Protein AF-A0A7Y3G0U0-F1 (afdb_monomer_lite)

Structure (mmCIF, N/CA/C/O backbone):
data_AF-A0A7Y3G0U0-F1
#
_entry.id   AF-A0A7Y3G0U0-F1
#
loop_
_atom_site.group_PDB
_atom_site.id
_atom_site.type_symbol
_atom_site.label_atom_id
_atom_site.label_alt_id
_atom_site.label_comp_id
_atom_site.label_asym_id
_atom_site.label_entity_id
_atom_site.label_seq_id
_atom_site.pdbx_PDB_ins_code
_atom_site.Cartn_x
_atom_site.Cartn_y
_atom_site.Cartn_z
_atom_site.occupancy
_atom_site.B_iso_or_equiv
_atom_site.auth_seq_id
_atom_site.auth_comp_id
_atom_site.auth_asym_id
_atom_site.auth_atom_id
_atom_site.pdbx_PDB_model_num
ATOM 1 N N . MET A 1 1 ? -3.756 -13.295 -13.656 1.00 86.44 1 MET A N 1
ATOM 2 C CA . MET A 1 1 ? -4.078 -11.947 -13.153 1.00 86.44 1 MET A CA 1
ATOM 3 C C . MET A 1 1 ? -4.083 -11.995 -11.637 1.00 86.44 1 MET A C 1
ATOM 5 O O . MET A 1 1 ? -4.635 -12.942 -11.090 1.00 86.44 1 MET A O 1
ATOM 9 N N . ILE A 1 2 ? -3.438 -11.031 -10.987 1.00 93.38 2 ILE A N 1
ATOM 10 C CA . ILE A 1 2 ? -3.382 -10.881 -9.525 1.00 93.38 2 ILE A CA 1
ATOM 11 C C . ILE A 1 2 ? -3.995 -9.521 -9.183 1.00 93.38 2 ILE A C 1
ATOM 13 O O . ILE A 1 2 ? -3.723 -8.552 -9.888 1.00 93.38 2 ILE 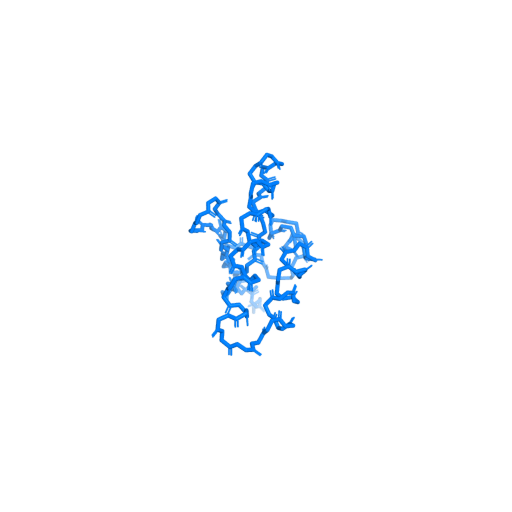A O 1
ATOM 17 N N . VAL A 1 3 ? -4.820 -9.456 -8.136 1.00 93.31 3 VAL A N 1
ATOM 18 C CA . VAL A 1 3 ? -5.389 -8.209 -7.600 1.00 93.31 3 VAL A CA 1
ATOM 19 C C . VAL A 1 3 ? -5.122 -8.174 -6.107 1.00 93.31 3 VAL A C 1
ATOM 21 O O . VAL A 1 3 ? -5.379 -9.162 -5.422 1.00 93.31 3 VAL A O 1
ATOM 24 N N . ASP A 1 4 ? -4.608 -7.053 -5.618 1.00 92.88 4 ASP A N 1
ATOM 25 C CA . ASP A 1 4 ? -4.262 -6.892 -4.210 1.00 92.88 4 ASP A CA 1
ATOM 26 C C . ASP A 1 4 ? -4.313 -5.410 -3.795 1.00 92.88 4 ASP A C 1
ATOM 28 O O . ASP A 1 4 ? -4.536 -4.498 -4.602 1.00 92.88 4 ASP A O 1
ATOM 32 N N . LEU A 1 5 ? -4.152 -5.180 -2.498 1.00 92.12 5 LEU A N 1
ATOM 33 C CA . LEU A 1 5 ? -4.217 -3.893 -1.836 1.00 92.12 5 LEU A CA 1
ATOM 34 C C . LEU A 1 5 ? -2.806 -3.405 -1.521 1.00 92.12 5 LEU A C 1
ATOM 36 O O . LEU A 1 5 ? -1.971 -4.133 -0.992 1.00 92.12 5 LEU A O 1
ATOM 40 N N . GLY A 1 6 ? -2.537 -2.135 -1.789 1.00 90.44 6 GLY A N 1
ATOM 41 C CA . GLY A 1 6 ? -1.248 -1.538 -1.474 1.00 90.44 6 GLY A CA 1
ATOM 42 C C . GLY A 1 6 ? -1.341 -0.029 -1.397 1.00 90.44 6 GLY A C 1
ATOM 43 O O . GLY A 1 6 ? -2.129 0.603 -2.100 1.00 90.44 6 GLY A O 1
ATOM 44 N N . ARG A 1 7 ? -0.532 0.599 -0.542 1.00 88.75 7 ARG A N 1
ATOM 45 C CA . ARG A 1 7 ? -0.590 2.061 -0.438 1.00 88.75 7 ARG A CA 1
ATOM 46 C C . ARG A 1 7 ? -0.113 2.768 -1.712 1.00 88.75 7 ARG A C 1
ATOM 48 O O . ARG A 1 7 ? 0.693 2.215 -2.468 1.00 88.75 7 ARG A O 1
ATOM 55 N N . PRO A 1 8 ? -0.567 4.020 -1.923 1.00 87.00 8 PRO A N 1
ATOM 56 C CA . PRO A 1 8 ? -0.170 4.832 -3.066 1.00 87.00 8 PRO A CA 1
ATOM 57 C C . PRO A 1 8 ? 1.348 5.003 -3.196 1.00 87.00 8 PRO A C 1
ATOM 59 O O . PRO A 1 8 ? 2.074 5.104 -2.202 1.00 87.00 8 PRO A O 1
ATOM 62 N N . GLN A 1 9 ? 1.819 5.130 -4.439 1.00 82.56 9 GLN A N 1
ATOM 63 C CA . GLN A 1 9 ? 3.239 5.342 -4.738 1.00 82.56 9 GLN A CA 1
ATOM 64 C C . GLN A 1 9 ? 3.747 6.693 -4.211 1.00 82.56 9 GLN A C 1
ATOM 66 O O . GLN A 1 9 ? 4.832 6.767 -3.639 1.00 82.56 9 GLN A O 1
ATOM 71 N N . ARG A 1 10 ? 2.950 7.763 -4.350 1.00 86.81 10 ARG A N 1
ATOM 72 C CA . ARG A 1 10 ? 3.349 9.117 -3.931 1.00 86.81 10 ARG A CA 1
ATOM 73 C C . ARG A 1 10 ? 3.394 9.232 -2.408 1.00 86.81 10 ARG A C 1
ATOM 75 O O . ARG A 1 10 ? 2.385 8.991 -1.750 1.00 86.81 10 ARG A O 1
ATOM 82 N N . THR A 1 11 ? 4.515 9.699 -1.858 1.00 86.62 11 THR A N 1
ATOM 83 C CA . THR A 1 11 ? 4.759 9.807 -0.405 1.00 86.62 11 THR A CA 1
ATOM 84 C C . THR A 1 11 ? 3.657 10.554 0.345 1.00 86.62 11 THR A C 1
ATOM 86 O O . THR A 1 11 ? 3.165 10.064 1.358 1.00 86.62 11 THR A O 1
ATOM 89 N N . ILE A 1 12 ? 3.211 11.701 -0.175 1.00 90.56 12 ILE A N 1
ATOM 90 C CA . ILE A 1 12 ? 2.144 12.496 0.453 1.00 90.56 12 ILE A CA 1
ATOM 91 C C . ILE A 1 12 ? 0.826 11.709 0.475 1.00 90.56 12 ILE A C 1
ATOM 93 O O . ILE A 1 12 ? 0.190 11.586 1.520 1.00 90.56 12 ILE A O 1
ATOM 97 N N . LEU A 1 13 ? 0.445 11.106 -0.657 1.00 89.31 13 LEU A N 1
ATOM 98 C CA . LEU A 1 13 ? -0.771 10.291 -0.741 1.00 89.31 13 LEU A CA 1
ATOM 99 C C . LEU A 1 13 ? -0.685 9.052 0.152 1.00 89.31 13 LEU A C 1
ATOM 101 O O . LEU A 1 13 ? -1.680 8.675 0.758 1.00 89.31 13 LEU A O 1
ATOM 105 N N . ARG A 1 14 ? 0.498 8.448 0.295 1.00 89.75 14 ARG A N 1
ATOM 106 C CA . ARG A 1 14 ? 0.740 7.334 1.219 1.00 89.75 14 ARG A CA 1
ATOM 107 C C . ARG A 1 14 ? 0.495 7.737 2.669 1.00 89.75 14 ARG A C 1
ATOM 109 O O . ARG A 1 14 ? -0.103 6.957 3.406 1.00 89.75 14 ARG A O 1
ATOM 116 N N . MET A 1 15 ? 0.940 8.924 3.081 1.00 90.94 15 MET A N 1
ATOM 117 C CA . MET A 1 15 ? 0.704 9.435 4.436 1.00 90.94 15 MET A CA 1
ATOM 118 C C . MET A 1 15 ? -0.784 9.690 4.690 1.00 90.94 15 MET A C 1
ATOM 120 O O . MET A 1 15 ? -1.322 9.207 5.685 1.00 90.94 15 MET A O 1
ATOM 124 N N . VAL A 1 16 ? -1.466 10.368 3.762 1.00 92.19 16 VAL A N 1
ATOM 125 C CA . VAL A 1 16 ? -2.917 10.607 3.850 1.00 92.19 16 VAL A CA 1
ATOM 126 C C . VAL A 1 16 ? -3.679 9.281 3.891 1.00 92.19 16 VAL A C 1
ATOM 128 O O . VAL A 1 16 ? -4.510 9.066 4.770 1.00 92.19 16 VAL A O 1
ATOM 131 N N . HIS A 1 17 ? -3.340 8.349 2.999 1.00 92.62 17 HIS A N 1
ATOM 132 C CA . HIS A 1 17 ? -3.952 7.026 2.947 1.00 92.62 17 HIS A CA 1
ATOM 133 C C . HIS A 1 17 ? -3.687 6.217 4.222 1.00 92.62 17 HIS A C 1
ATOM 135 O O . HIS A 1 17 ? -4.572 5.499 4.680 1.00 92.62 17 HIS A O 1
ATOM 141 N N . ARG A 1 18 ? -2.496 6.332 4.828 1.00 91.75 18 ARG A N 1
ATOM 142 C CA . ARG A 1 18 ? -2.169 5.692 6.111 1.00 91.75 18 ARG A CA 1
ATOM 143 C C . ARG A 1 18 ? -3.117 6.155 7.203 1.00 91.75 18 ARG A C 1
ATOM 145 O O . ARG A 1 18 ? -3.718 5.316 7.865 1.00 91.75 18 ARG A O 1
ATOM 152 N N . LEU A 1 19 ? -3.252 7.467 7.373 1.00 93.88 19 LEU A N 1
ATOM 153 C CA . LEU A 1 19 ? -4.122 8.031 8.396 1.00 93.88 19 LEU A CA 1
ATOM 154 C C . LEU A 1 19 ? -5.586 7.661 8.133 1.00 93.88 19 LEU A C 1
ATOM 156 O O . LEU A 1 19 ? -6.263 7.165 9.029 1.00 93.88 19 LEU A O 1
ATOM 160 N N . GLY A 1 20 ? -6.042 7.814 6.887 1.00 92.25 20 GLY A N 1
ATOM 161 C CA . GLY A 1 20 ? -7.401 7.456 6.486 1.00 92.25 20 GLY A CA 1
ATOM 162 C C . GLY A 1 20 ? -7.715 5.980 6.731 1.00 92.25 20 GLY A C 1
ATOM 163 O O . GLY A 1 20 ? -8.723 5.662 7.353 1.00 92.25 20 GLY A O 1
ATOM 164 N N . SER A 1 21 ? -6.820 5.075 6.328 1.00 92.31 21 SER A N 1
ATOM 165 C CA . SER A 1 21 ? -6.992 3.632 6.543 1.00 92.31 21 SER A CA 1
ATOM 166 C C . SER A 1 21 ? -6.950 3.262 8.019 1.00 92.31 21 SER A C 1
ATOM 168 O O . SER A 1 21 ? -7.682 2.375 8.436 1.00 92.31 21 SER A O 1
ATOM 170 N N . PHE A 1 22 ? -6.101 3.917 8.815 1.00 94.25 22 PHE A N 1
ATOM 171 C CA . PHE A 1 22 ? -6.047 3.683 10.255 1.00 94.25 22 PHE A CA 1
ATOM 172 C C . PHE A 1 22 ? -7.394 4.010 10.905 1.00 94.25 22 PHE A C 1
ATOM 174 O O . PHE A 1 22 ? -7.945 3.169 11.613 1.00 94.25 22 PHE A O 1
ATOM 181 N N . LEU A 1 23 ? -7.940 5.196 10.619 1.00 94.62 23 LEU A N 1
ATOM 182 C CA . LEU A 1 23 ? -9.221 5.642 11.164 1.00 94.62 23 LEU A CA 1
ATOM 183 C C . LEU A 1 23 ? -10.378 4.767 10.668 1.00 94.62 23 LEU A C 1
ATOM 185 O O . LEU A 1 23 ? -11.149 4.261 11.479 1.00 94.62 23 LEU A O 1
ATOM 189 N N . ALA A 1 24 ? -10.469 4.542 9.355 1.00 93.44 24 ALA A N 1
ATOM 190 C CA . ALA A 1 24 ? -11.559 3.783 8.750 1.00 93.44 24 ALA A CA 1
ATOM 191 C C . ALA A 1 24 ? -11.569 2.318 9.202 1.00 93.44 24 ALA A C 1
ATOM 193 O O . ALA A 1 24 ? -12.600 1.827 9.654 1.00 93.44 24 ALA A O 1
ATOM 194 N N . LEU A 1 25 ? -10.428 1.621 9.131 1.00 92.94 25 LEU A N 1
ATOM 195 C CA . LEU A 1 25 ? -10.369 0.200 9.478 1.00 92.94 25 LEU A CA 1
ATOM 196 C C . LEU A 1 25 ? -10.582 -0.023 10.978 1.00 92.94 25 LEU A C 1
ATOM 198 O O . LEU A 1 25 ? -11.295 -0.951 11.340 1.00 92.94 25 LEU A O 1
ATOM 202 N N . ASN A 1 26 ? -10.059 0.841 11.858 1.00 91.56 26 ASN A N 1
ATOM 203 C CA . ASN A 1 26 ? -10.357 0.719 13.291 1.00 91.56 26 ASN A CA 1
ATOM 204 C C . ASN A 1 26 ? -11.831 1.006 13.596 1.00 91.56 26 ASN A C 1
ATOM 206 O O . ASN A 1 26 ? -12.418 0.283 14.396 1.00 91.56 26 ASN A O 1
ATOM 210 N N . ALA A 1 27 ? -12.439 2.018 12.969 1.00 94.75 27 ALA A N 1
ATOM 211 C CA . ALA A 1 27 ? -13.855 2.320 13.170 1.00 94.75 27 ALA A CA 1
ATOM 212 C C . ALA A 1 27 ? -14.754 1.166 12.702 1.00 94.75 27 ALA A C 1
ATOM 214 O O . ALA A 1 27 ? -15.646 0.750 13.438 1.00 94.75 27 ALA A O 1
ATOM 215 N N . ILE A 1 28 ? -14.485 0.604 11.518 1.00 96.12 28 ILE A N 1
ATOM 216 C CA . ILE A 1 28 ? -15.218 -0.559 11.001 1.00 96.12 28 ILE A CA 1
ATOM 217 C C . ILE A 1 28 ? -14.988 -1.773 11.901 1.00 96.12 28 ILE A C 1
ATOM 219 O O . ILE A 1 28 ? -15.953 -2.398 12.324 1.00 96.12 28 ILE A O 1
ATOM 223 N N . GLY A 1 29 ? -13.734 -2.072 12.248 1.00 94.56 29 GLY A N 1
ATOM 224 C CA . GLY A 1 29 ? -13.386 -3.188 13.123 1.00 94.56 29 GLY A CA 1
ATOM 225 C C . GLY A 1 29 ? -14.061 -3.102 14.494 1.00 94.56 29 GLY A C 1
ATOM 226 O O . GLY A 1 29 ? -14.517 -4.114 15.014 1.00 94.56 29 GLY A O 1
ATOM 227 N N . LEU A 1 30 ? -14.188 -1.897 15.059 1.00 95.75 30 LEU A N 1
ATOM 228 C CA . LEU A 1 30 ? -14.974 -1.659 16.273 1.00 95.75 30 LEU A CA 1
ATOM 229 C C . LEU A 1 30 ? -16.469 -1.914 16.047 1.00 95.75 30 LEU A C 1
ATOM 231 O O . LEU A 1 30 ? -17.096 -2.566 16.875 1.00 95.75 30 LEU A O 1
ATOM 235 N N . ALA A 1 31 ? -17.031 -1.429 14.937 1.00 96.56 31 ALA A N 1
ATOM 236 C CA . ALA A 1 31 ? -18.452 -1.574 14.628 1.00 96.56 31 ALA A CA 1
ATOM 237 C C . ALA A 1 31 ? -18.880 -3.035 14.404 1.00 96.56 31 ALA A C 1
ATOM 239 O O . ALA A 1 31 ? -20.002 -3.396 14.749 1.00 96.56 31 ALA A O 1
ATOM 240 N N . VAL A 1 32 ? -18.001 -3.872 13.844 1.00 96.31 32 VAL A N 1
ATOM 241 C CA . VAL A 1 32 ? -18.298 -5.284 13.533 1.00 96.31 32 VAL A CA 1
ATOM 242 C C . VAL A 1 32 ? -17.762 -6.276 14.571 1.00 96.31 32 VAL A C 1
ATOM 244 O O . VAL A 1 32 ? -17.980 -7.472 14.433 1.00 96.31 32 VAL A O 1
ATOM 247 N N . GLY A 1 33 ? -17.057 -5.805 15.606 1.00 95.44 33 GLY A N 1
ATOM 248 C CA . GLY A 1 33 ? -16.467 -6.663 16.640 1.00 95.44 33 GLY A CA 1
ATOM 249 C C . GLY A 1 33 ? -15.158 -7.367 16.246 1.00 95.44 33 GLY A C 1
ATOM 250 O O . GLY A 1 33 ? -14.646 -8.155 17.034 1.00 95.44 33 GLY A O 1
ATOM 251 N N . SER A 1 34 ? -14.572 -7.044 15.088 1.00 95.19 34 SER A N 1
ATOM 252 C CA . SER A 1 34 ? -13.332 -7.645 14.555 1.00 95.19 34 SER A CA 1
ATOM 253 C C . SER A 1 34 ? -12.166 -6.652 14.511 1.00 95.19 34 SER A C 1
ATOM 255 O O . SER A 1 34 ? -11.442 -6.539 13.518 1.00 95.19 34 SER A O 1
ATOM 257 N N . ARG A 1 35 ? -11.973 -5.874 15.582 1.00 92.94 35 ARG A N 1
ATOM 258 C CA . ARG A 1 35 ? -10.948 -4.815 15.633 1.00 92.94 35 ARG A CA 1
ATOM 259 C C . ARG A 1 35 ? -9.546 -5.323 15.284 1.00 92.94 35 ARG A C 1
ATOM 261 O O . ARG A 1 35 ? -8.823 -4.631 14.571 1.00 92.94 35 ARG A O 1
ATOM 268 N N . GLU A 1 36 ? -9.166 -6.497 15.780 1.00 94.25 36 GLU A N 1
ATOM 269 C CA . GLU A 1 36 ? -7.826 -7.060 15.574 1.00 94.25 36 GLU A CA 1
ATOM 270 C C . GLU A 1 36 ? -7.557 -7.404 14.107 1.00 94.25 36 GLU A C 1
ATOM 272 O O . GLU A 1 36 ? -6.501 -7.052 13.586 1.00 94.25 36 GLU A O 1
ATOM 277 N N . GLU A 1 37 ? -8.527 -7.996 13.409 1.00 94.19 37 GLU A N 1
ATOM 278 C CA . GLU A 1 37 ? -8.409 -8.350 11.989 1.00 94.19 37 GLU A CA 1
ATOM 279 C C . GLU A 1 37 ? -8.253 -7.104 11.111 1.00 94.19 37 GLU A C 1
ATOM 281 O O . GLU A 1 37 ? -7.387 -7.041 10.237 1.00 94.19 37 GLU A O 1
ATOM 286 N N . TYR A 1 38 ? -9.041 -6.064 11.384 1.00 94.00 38 TYR A N 1
ATOM 287 C CA . TYR A 1 38 ? -8.974 -4.806 10.643 1.00 94.00 38 TYR A CA 1
ATOM 288 C C . TYR A 1 38 ? -7.709 -3.996 10.966 1.00 94.00 38 TYR A C 1
ATOM 290 O O . TYR A 1 38 ? -7.129 -3.359 10.080 1.00 94.00 38 TYR A O 1
ATOM 298 N N . ALA A 1 39 ? -7.236 -4.038 12.215 1.00 92.50 39 ALA A N 1
ATOM 299 C CA . ALA A 1 39 ? -5.947 -3.465 12.595 1.00 92.50 39 ALA A CA 1
ATOM 300 C C . ALA A 1 39 ? -4.781 -4.224 11.939 1.00 92.50 39 ALA A C 1
ATOM 302 O O . ALA A 1 39 ? -3.831 -3.600 11.453 1.00 92.50 39 ALA A O 1
ATOM 303 N N . TYR A 1 40 ? -4.873 -5.554 11.862 1.00 93.19 40 TYR A N 1
ATOM 304 C CA . TYR A 1 40 ? -3.912 -6.383 11.148 1.00 93.19 40 TYR A CA 1
ATOM 305 C C . TYR A 1 40 ? -3.886 -6.021 9.662 1.00 93.19 40 TYR A C 1
ATOM 307 O O . TYR A 1 40 ? -2.808 -5.704 9.156 1.00 93.19 40 TYR A O 1
ATOM 315 N N . LEU A 1 41 ? -5.050 -5.941 9.006 1.00 91.62 41 LEU A N 1
ATOM 316 C CA . LEU A 1 41 ? -5.170 -5.504 7.615 1.00 91.62 41 LEU A CA 1
ATOM 317 C C . LEU A 1 41 ? -4.498 -4.144 7.402 1.00 91.62 41 LEU A C 1
ATOM 319 O O . LEU A 1 41 ? -3.672 -4.007 6.509 1.00 91.62 41 LEU A O 1
ATOM 323 N N . HIS A 1 42 ? -4.761 -3.151 8.260 1.00 91.81 42 HIS A N 1
ATOM 324 C CA . HIS A 1 42 ? -4.101 -1.842 8.180 1.00 91.81 42 HIS A CA 1
ATOM 325 C C . HIS A 1 42 ? -2.565 -1.944 8.205 1.00 91.81 42 HIS A C 1
ATOM 327 O O . HIS A 1 42 ? -1.875 -1.237 7.458 1.00 91.81 42 HIS A O 1
ATOM 333 N N . SER A 1 43 ? -2.035 -2.799 9.084 1.00 89.62 43 SER A N 1
ATOM 334 C CA . SER A 1 43 ? -0.596 -2.987 9.287 1.00 89.62 43 SER A CA 1
ATOM 335 C C . SER A 1 43 ? 0.093 -3.718 8.132 1.00 89.62 43 SER A C 1
ATOM 337 O O . SER A 1 43 ? 1.306 -3.589 7.965 1.00 89.62 43 SER A O 1
ATOM 339 N N . THR A 1 44 ? -0.652 -4.488 7.333 1.00 89.75 44 THR A N 1
ATOM 340 C CA . THR A 1 44 ? -0.091 -5.318 6.261 1.00 89.75 44 THR A CA 1
ATOM 341 C C . THR A 1 44 ? -0.069 -4.635 4.899 1.00 89.75 44 THR A C 1
ATOM 343 O O . THR A 1 44 ? 0.719 -5.054 4.058 1.00 89.75 44 THR A O 1
ATOM 346 N N . LEU A 1 45 ? -0.823 -3.543 4.700 1.00 87.56 45 LEU A N 1
ATOM 347 C CA . LEU A 1 45 ? -0.944 -2.823 3.414 1.00 87.56 45 LEU A CA 1
ATOM 348 C C . LEU A 1 45 ? 0.375 -2.293 2.811 1.00 87.56 45 LEU A C 1
ATOM 350 O O . LEU A 1 45 ? 0.385 -1.864 1.660 1.00 87.56 45 LEU A O 1
ATOM 354 N N . ASP A 1 46 ? 1.460 -2.256 3.587 1.00 83.50 46 ASP A N 1
ATOM 355 C CA . ASP A 1 46 ? 2.789 -1.797 3.151 1.00 83.50 46 ASP A CA 1
ATOM 356 C C . ASP A 1 46 ? 3.866 -2.890 3.212 1.00 83.50 46 ASP A C 1
ATOM 358 O O . ASP A 1 46 ? 5.042 -2.595 3.004 1.00 83.50 46 ASP A O 1
ATOM 362 N N . LYS A 1 47 ? 3.512 -4.135 3.556 1.00 86.94 47 LYS A N 1
ATOM 363 C CA . LYS A 1 47 ? 4.515 -5.194 3.766 1.00 86.94 47 LYS A CA 1
ATOM 364 C C . LYS A 1 47 ? 5.151 -5.679 2.468 1.00 86.94 47 LYS A C 1
ATOM 366 O O . LYS A 1 47 ? 6.268 -6.185 2.507 1.00 86.94 47 LYS A O 1
ATOM 371 N N . LEU A 1 48 ? 4.454 -5.529 1.345 1.00 87.75 48 LEU A N 1
ATOM 372 C CA . LEU A 1 48 ? 4.970 -5.888 0.031 1.00 87.75 48 LEU A CA 1
ATOM 373 C C . LEU A 1 48 ? 5.460 -4.641 -0.725 1.00 87.75 48 LEU A C 1
ATOM 375 O O . LEU A 1 48 ? 4.868 -3.562 -0.591 1.00 87.75 48 LEU A O 1
ATOM 379 N N . PRO A 1 49 ? 6.526 -4.774 -1.539 1.00 90.12 49 PRO A N 1
ATOM 380 C CA . PRO A 1 49 ? 6.902 -3.764 -2.517 1.00 90.12 49 PRO A CA 1
ATOM 381 C C . PRO A 1 49 ? 5.744 -3.401 -3.453 1.00 90.12 49 PRO A C 1
ATOM 383 O O . PRO A 1 49 ? 4.764 -4.130 -3.598 1.00 90.12 49 PRO A O 1
ATOM 386 N N . GLN A 1 50 ? 5.875 -2.258 -4.123 1.00 90.19 50 GLN A N 1
ATOM 387 C CA . GLN A 1 50 ? 4.939 -1.870 -5.178 1.00 90.19 50 GLN A CA 1
ATOM 388 C C . GLN A 1 50 ? 4.976 -2.913 -6.315 1.00 90.19 50 GLN A C 1
ATOM 390 O O . GLN A 1 50 ? 6.032 -3.506 -6.532 1.00 90.19 50 GLN A O 1
ATOM 395 N N . PRO A 1 51 ? 3.868 -3.151 -7.042 1.00 90.62 51 PRO A N 1
ATOM 396 C CA . PRO A 1 51 ? 3.774 -4.211 -8.049 1.00 90.62 51 PRO A CA 1
ATOM 397 C C . PRO A 1 51 ? 4.851 -4.131 -9.136 1.00 90.62 51 PRO A C 1
ATOM 399 O O . PRO A 1 51 ? 5.348 -5.159 -9.578 1.00 90.62 51 PRO A O 1
ATOM 402 N N . ASP A 1 52 ? 5.252 -2.922 -9.527 1.00 90.75 52 ASP A N 1
ATOM 403 C CA . ASP A 1 52 ? 6.337 -2.682 -10.481 1.00 90.75 52 ASP A CA 1
ATOM 404 C C . ASP A 1 52 ? 7.681 -3.255 -10.011 1.00 90.75 52 ASP A C 1
ATOM 406 O O . ASP A 1 52 ? 8.446 -3.762 -10.823 1.00 90.75 52 ASP A O 1
ATOM 410 N N . VAL A 1 53 ? 7.931 -3.242 -8.701 1.00 93.12 53 VAL A N 1
ATOM 411 C CA . VAL A 1 53 ? 9.124 -3.834 -8.085 1.00 93.12 53 VAL A CA 1
ATOM 412 C C . VAL A 1 53 ? 8.900 -5.313 -7.775 1.00 93.12 53 VAL A C 1
ATOM 414 O O . VAL A 1 53 ? 9.762 -6.139 -8.046 1.00 93.12 53 VAL A O 1
ATOM 417 N N . LEU A 1 54 ? 7.735 -5.661 -7.220 1.00 92.81 54 LEU A N 1
ATOM 418 C CA . LEU A 1 54 ? 7.409 -7.018 -6.776 1.00 92.81 54 LEU A CA 1
ATOM 419 C C . LEU A 1 54 ? 7.454 -8.038 -7.924 1.00 92.81 54 LEU A C 1
ATOM 421 O O . LEU A 1 54 ? 7.840 -9.182 -7.703 1.00 92.81 54 LEU A O 1
ATOM 425 N N . PHE A 1 55 ? 7.069 -7.627 -9.136 1.00 93.12 55 PHE A N 1
ATOM 426 C CA . PHE A 1 55 ? 7.020 -8.495 -10.315 1.00 93.12 55 PHE A CA 1
ATOM 427 C C . PHE A 1 55 ? 8.144 -8.235 -11.331 1.00 93.12 55 PHE A C 1
ATOM 429 O O . PHE A 1 55 ? 8.113 -8.838 -12.403 1.00 93.12 55 PHE A O 1
ATOM 436 N N . ALA A 1 56 ? 9.130 -7.385 -11.016 1.00 92.19 56 ALA A N 1
ATOM 437 C CA . ALA A 1 56 ? 10.214 -7.028 -11.939 1.00 92.19 56 ALA A C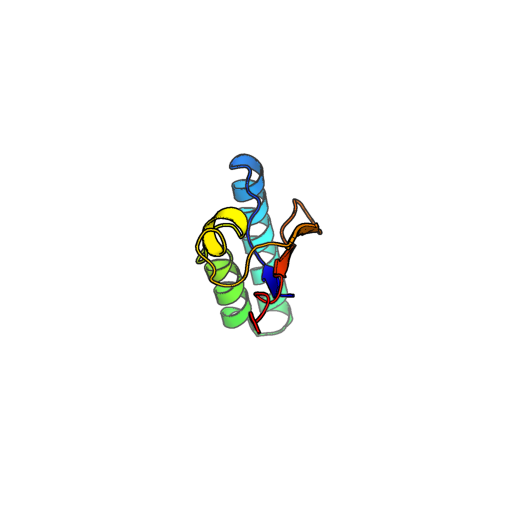A 1
ATOM 438 C C . ALA A 1 56 ? 11.004 -8.254 -12.435 1.00 92.19 56 ALA A C 1
ATOM 440 O O . ALA A 1 56 ? 11.246 -8.388 -13.631 1.00 92.19 56 ALA A O 1
ATOM 441 N N . ASP A 1 57 ? 11.312 -9.181 -11.523 1.00 89.94 57 ASP A N 1
ATOM 442 C CA . ASP A 1 57 ? 12.093 -10.397 -11.796 1.00 89.94 57 ASP A CA 1
ATOM 443 C C . ASP A 1 57 ? 11.215 -11.658 -11.899 1.00 89.94 57 ASP A C 1
ATOM 445 O O . ASP A 1 57 ? 11.670 -12.789 -11.713 1.00 89.94 57 ASP A O 1
ATOM 449 N N . SER A 1 58 ? 9.917 -11.482 -12.159 1.00 89.56 58 SER A N 1
ATOM 450 C CA . SER A 1 58 ? 8.981 -12.596 -12.306 1.00 89.56 58 SER A CA 1
ATOM 451 C C . SER A 1 58 ? 9.341 -13.465 -13.526 1.00 89.56 58 SER A C 1
ATOM 453 O O . SER A 1 58 ? 9.550 -12.930 -14.616 1.00 89.56 58 SER A O 1
ATOM 455 N N . PRO A 1 59 ? 9.297 -14.811 -13.422 1.00 91.56 59 PRO A N 1
ATOM 456 C CA . PRO A 1 59 ? 9.458 -15.705 -14.577 1.00 91.56 59 PRO A CA 1
ATOM 457 C C . PRO A 1 59 ? 8.311 -15.579 -15.595 1.00 91.56 59 PRO A C 1
ATOM 459 O O . PRO A 1 59 ? 8.394 -16.093 -16.711 1.00 91.56 59 PRO A O 1
ATOM 462 N N . MET A 1 60 ? 7.218 -14.917 -15.208 1.00 91.56 60 MET A N 1
ATOM 463 C CA . MET A 1 60 ? 6.121 -14.536 -16.089 1.00 91.56 60 MET A CA 1
ATOM 464 C C . MET A 1 60 ? 6.214 -13.029 -16.358 1.00 91.56 60 MET A C 1
ATOM 466 O O . MET A 1 60 ? 6.037 -12.258 -15.408 1.00 91.56 60 MET A O 1
ATOM 470 N N . PRO A 1 61 ? 6.469 -12.592 -17.604 1.00 92.50 61 PRO A N 1
ATOM 471 C CA . PRO A 1 61 ? 6.613 -11.175 -17.902 1.00 92.50 61 PRO A CA 1
ATOM 472 C C . PRO A 1 61 ? 5.306 -10.425 -17.650 1.00 92.50 61 PRO A C 1
ATOM 474 O O . PRO A 1 61 ? 4.212 -10.908 -17.965 1.00 92.50 61 PRO A O 1
ATOM 477 N N . VAL A 1 62 ? 5.432 -9.220 -17.102 1.00 94.75 62 VAL A N 1
ATOM 478 C CA . VAL A 1 62 ? 4.307 -8.314 -16.869 1.00 94.75 62 VAL A CA 1
ATOM 479 C C . VAL A 1 62 ? 3.711 -7.891 -18.212 1.00 94.75 62 VAL A C 1
ATOM 481 O O . VAL A 1 62 ? 4.401 -7.335 -19.064 1.00 94.75 62 VAL A O 1
ATOM 484 N N . HIS A 1 63 ? 2.422 -8.168 -18.407 1.00 95.00 63 HIS A N 1
ATOM 485 C CA . HIS A 1 63 ? 1.649 -7.611 -19.511 1.00 95.00 63 HIS A CA 1
ATOM 486 C C . HIS A 1 63 ? 1.245 -6.170 -19.206 1.00 95.00 63 HIS A C 1
ATOM 488 O O . HIS A 1 63 ? 1.445 -5.290 -20.042 1.00 95.00 63 HIS A O 1
ATOM 494 N N . GLU A 1 64 ? 0.641 -5.967 -18.037 1.00 95.75 64 GLU A N 1
ATOM 495 C CA . GLU A 1 64 ? 0.035 -4.707 -17.632 1.00 95.75 64 GLU A CA 1
ATOM 496 C C . GLU A 1 64 ? -0.013 -4.613 -16.104 1.00 95.75 64 GLU A C 1
ATOM 498 O O . GLU A 1 64 ? -0.244 -5.606 -15.407 1.00 95.75 64 GLU A O 1
ATOM 503 N N . ILE A 1 65 ? 0.189 -3.399 -15.591 1.00 95.50 65 ILE A N 1
ATOM 504 C CA . ILE A 1 65 ? -0.086 -3.036 -14.202 1.00 95.50 65 ILE A CA 1
ATOM 505 C C . ILE A 1 65 ? -1.051 -1.865 -14.233 1.00 95.50 65 ILE A C 1
ATOM 507 O O . ILE A 1 65 ? -0.764 -0.832 -14.836 1.00 95.50 65 ILE A O 1
ATOM 511 N N . TRP A 1 66 ? -2.163 -2.004 -13.526 1.00 95.06 66 TRP A N 1
ATOM 512 C CA . TRP A 1 66 ? -3.162 -0.955 -13.403 1.00 95.06 66 TRP A CA 1
ATOM 513 C C . TRP A 1 66 ? -3.499 -0.705 -11.935 1.00 95.06 66 TRP A C 1
ATOM 515 O O . TRP A 1 66 ? -3.234 -1.524 -11.050 1.00 95.06 66 TRP A O 1
ATOM 525 N N . ARG A 1 67 ? -4.059 0.474 -11.657 1.00 93.44 67 ARG A N 1
ATOM 526 C CA . ARG A 1 67 ? -4.477 0.888 -10.314 1.00 93.44 67 ARG A CA 1
ATOM 527 C C . ARG A 1 67 ? -5.862 1.503 -10.339 1.00 93.44 67 ARG A C 1
ATOM 529 O O . ARG A 1 67 ? -6.183 2.266 -11.244 1.00 93.44 67 ARG A O 1
ATOM 536 N N . MET A 1 68 ? -6.650 1.214 -9.309 1.00 93.25 68 MET A N 1
ATOM 537 C CA . MET A 1 68 ? -7.992 1.759 -9.117 1.00 93.25 68 MET A CA 1
ATOM 538 C C . MET A 1 68 ? -8.252 2.132 -7.653 1.00 93.25 68 MET A C 1
ATOM 540 O O . MET A 1 68 ? -7.437 1.894 -6.757 1.00 93.25 68 MET A O 1
ATOM 544 N N . GLY A 1 69 ? -9.428 2.712 -7.413 1.00 88.50 69 GLY A N 1
ATOM 545 C CA . GLY A 1 69 ? -9.865 3.129 -6.086 1.00 88.50 69 GLY A CA 1
ATOM 546 C C . GLY A 1 69 ? -9.155 4.392 -5.586 1.00 88.50 69 GLY A C 1
ATOM 547 O O . GLY A 1 69 ? -8.338 4.987 -6.299 1.00 88.50 69 GLY A O 1
ATOM 548 N N . PRO A 1 70 ? -9.467 4.831 -4.355 1.00 84.31 70 PRO A N 1
ATOM 549 C CA . PRO A 1 70 ? -8.905 6.048 -3.785 1.00 84.31 70 PRO A CA 1
ATOM 550 C C . PRO A 1 70 ? -7.378 6.022 -3.823 1.00 84.31 70 PRO A C 1
ATOM 552 O O . PRO A 1 70 ? -6.742 5.126 -3.273 1.00 84.31 70 PRO A O 1
ATOM 555 N N . PHE A 1 71 ? -6.789 7.005 -4.505 1.00 88.00 71 PHE A N 1
ATOM 556 C CA . PHE A 1 71 ? -5.337 7.170 -4.629 1.00 88.00 71 PHE A CA 1
ATOM 557 C C . PHE A 1 71 ? -4.586 5.971 -5.252 1.00 88.00 71 PHE A C 1
ATOM 559 O O . PHE A 1 71 ? -3.363 5.889 -5.129 1.00 88.00 71 PHE A O 1
ATOM 566 N N . GLY A 1 72 ? -5.287 5.058 -5.935 1.00 88.88 72 GLY A N 1
ATOM 567 C CA . GLY A 1 72 ? -4.694 3.858 -6.534 1.00 88.88 72 GLY A CA 1
ATOM 568 C C . GLY A 1 72 ? -4.352 2.762 -5.521 1.00 88.88 72 GLY A C 1
ATOM 569 O O . GLY A 1 72 ? -3.353 2.067 -5.700 1.00 88.88 72 GLY A O 1
ATOM 570 N N . PHE A 1 73 ? -5.131 2.663 -4.442 1.00 90.06 73 PHE A N 1
ATOM 571 C CA . PHE A 1 73 ? -4.977 1.685 -3.359 1.00 90.06 73 PHE A CA 1
ATOM 572 C C . PHE A 1 73 ? -5.149 0.223 -3.792 1.00 90.06 73 PHE A C 1
ATOM 574 O O . PHE A 1 73 ? -4.537 -0.674 -3.218 1.00 90.06 73 PHE A O 1
ATOM 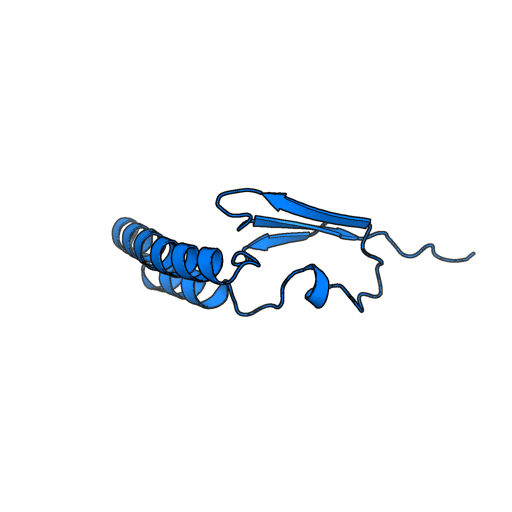581 N N . VAL A 1 74 ? -5.978 -0.023 -4.801 1.00 92.44 74 VAL A N 1
ATOM 582 C CA . VAL A 1 74 ? -6.145 -1.354 -5.383 1.00 92.44 74 VAL A CA 1
ATOM 583 C C . VAL A 1 74 ? -5.265 -1.415 -6.618 1.00 92.44 74 VAL A C 1
ATOM 585 O O . VAL A 1 74 ? -5.353 -0.528 -7.472 1.00 92.44 74 VAL A O 1
ATOM 588 N N . TYR A 1 75 ? -4.430 -2.441 -6.726 1.00 93.69 75 TYR A N 1
ATOM 589 C CA . TYR A 1 75 ? -3.643 -2.679 -7.928 1.00 93.69 75 TYR A CA 1
ATOM 590 C C . TYR A 1 75 ? -3.985 -4.036 -8.536 1.00 93.69 75 TYR A C 1
ATOM 592 O O . TYR A 1 75 ? -4.310 -4.991 -7.829 1.00 93.69 75 TYR A O 1
ATOM 600 N N . GLY A 1 76 ? -3.895 -4.108 -9.859 1.00 95.31 76 GLY A N 1
ATOM 601 C CA . GLY A 1 76 ? -3.957 -5.350 -1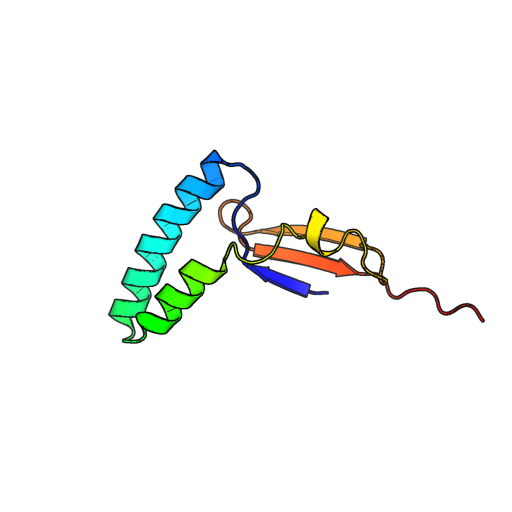0.608 1.00 95.31 76 GLY A CA 1
ATOM 602 C C . GLY A 1 76 ? -2.702 -5.533 -11.447 1.00 95.31 76 GLY A C 1
ATOM 603 O O . GLY A 1 76 ? -2.145 -4.563 -11.963 1.00 95.31 76 GLY A O 1
ATOM 604 N N . VAL A 1 77 ? -2.259 -6.782 -11.569 1.00 96.12 77 VAL A N 1
ATOM 605 C CA . VAL A 1 77 ? -1.154 -7.183 -12.443 1.00 96.12 77 VAL A CA 1
ATOM 606 C C . VAL A 1 77 ? -1.617 -8.308 -13.351 1.00 96.12 77 VAL A C 1
ATOM 608 O O . VAL A 1 77 ? -2.056 -9.377 -12.904 1.00 96.12 77 VAL A O 1
ATOM 611 N N . GLU A 1 78 ? -1.499 -8.076 -14.649 1.00 96.12 78 GLU A N 1
ATOM 612 C CA . GLU A 1 78 ? -1.647 -9.103 -15.661 1.00 96.12 78 GLU A CA 1
ATOM 613 C C . GLU A 1 78 ? -0.263 -9.616 -16.058 1.00 96.12 78 GLU A C 1
ATOM 615 O O . GLU A 1 78 ? 0.619 -8.850 -16.434 1.00 96.12 78 GLU A O 1
ATOM 620 N N . LEU A 1 79 ? -0.067 -10.928 -15.947 1.00 95.00 79 LEU A N 1
ATOM 621 C CA . LEU A 1 79 ? 1.181 -11.605 -16.287 1.00 95.00 79 LEU A CA 1
ATOM 622 C C . LEU A 1 79 ? 0.938 -12.459 -17.526 1.00 95.00 79 LEU A C 1
ATOM 624 O O . LEU A 1 79 ? -0.075 -13.160 -17.604 1.00 95.00 79 LEU A O 1
ATOM 628 N N . ARG A 1 80 ? 1.869 -12.435 -18.479 1.00 93.75 80 ARG A N 1
ATOM 629 C CA . ARG A 1 80 ? 1.805 -13.314 -19.647 1.00 93.75 80 ARG A CA 1
ATOM 630 C C . ARG A 1 80 ? 2.395 -14.666 -19.297 1.00 93.75 80 ARG A C 1
ATOM 632 O O . ARG A 1 80 ? 3.465 -14.762 -18.697 1.00 93.75 80 ARG A O 1
ATOM 639 N N . LYS A 1 81 ? 1.721 -15.724 -19.740 1.00 89.50 81 LYS A N 1
ATOM 640 C CA . LYS A 1 81 ? 2.294 -17.066 -19.693 1.00 89.50 81 LYS A CA 1
ATOM 641 C C . LYS A 1 81 ? 3.559 -17.080 -20.565 1.00 89.50 81 LYS A C 1
ATOM 643 O O . LYS A 1 81 ? 3.470 -16.651 -21.718 1.00 89.50 81 LYS A O 1
ATOM 648 N N . PRO A 1 82 ? 4.707 -17.566 -20.066 1.00 82.25 82 PRO A N 1
ATOM 649 C CA . PRO A 1 82 ? 5.877 -17.743 -20.908 1.00 82.25 82 PRO A CA 1
ATOM 650 C C . PRO A 1 82 ? 5.506 -18.689 -22.051 1.00 82.25 82 PRO A C 1
ATOM 652 O O . PRO A 1 82 ? 4.895 -19.741 -21.834 1.00 82.25 82 PRO A O 1
ATOM 655 N N . SER A 1 83 ? 5.812 -18.286 -23.283 1.00 78.62 83 SER A N 1
ATOM 656 C CA . SER A 1 83 ? 5.625 -19.136 -24.451 1.00 78.62 83 SER A CA 1
ATOM 657 C C . SER A 1 83 ? 6.473 -20.387 -24.252 1.00 78.62 83 SER A C 1
ATOM 659 O O . SER A 1 83 ? 7.700 -20.315 -24.271 1.00 78.62 83 SER A O 1
ATOM 661 N N . SER A 1 84 ? 5.823 -21.527 -24.020 1.00 70.44 84 SER A N 1
ATOM 662 C CA . SER A 1 84 ? 6.494 -22.822 -24.045 1.00 70.44 84 SER A CA 1
ATOM 663 C C . SER A 1 84 ? 7.020 -23.009 -25.461 1.00 70.44 84 SER A C 1
ATOM 665 O O . SER A 1 84 ? 6.228 -23.281 -26.363 1.00 70.44 84 SER A O 1
ATOM 667 N N . GLY A 1 85 ? 8.324 -22.817 -25.659 1.00 65.69 85 GLY A N 1
ATOM 668 C CA . GLY A 1 85 ? 8.987 -23.214 -26.892 1.00 65.69 85 GLY A CA 1
ATOM 669 C C . GLY A 1 85 ? 8.691 -24.691 -27.136 1.00 65.69 85 GLY A C 1
ATOM 670 O O . GLY A 1 85 ? 8.973 -25.531 -26.280 1.00 65.69 85 GLY A O 1
ATOM 671 N N . ARG A 1 86 ? 8.030 -24.974 -28.253 1.00 47.34 86 ARG A N 1
ATOM 672 C CA . ARG A 1 86 ? 8.155 -26.240 -28.962 1.00 47.34 86 ARG A CA 1
ATOM 673 C C . ARG A 1 86 ? 9.027 -25.971 -30.171 1.00 47.34 86 ARG A C 1
ATOM 675 O O . ARG A 1 86 ? 8.845 -24.879 -30.756 1.00 47.34 86 ARG A O 1
#

Foldseek 3Di:
DDKDFAFAPDPVSSVVVLVVQCVVLCVVCVVVVNNVVSNVVSVCRHVDDDPCVRCVPPPFAWPDKDADDDNRRMIDTDTHDPPPDD

Sequence (86 aa):
MIVDLGRPQRTILRMVHRLGSFLALNAIGLAVGSREEYAYLHSTLDKLPQPDVLFADSPMPVHEIWRMGPFGFVYGVELRKPSSGR

Secondary structure (DSSP, 8-state):
-EEEE---SSHHHHHHHHHHHHH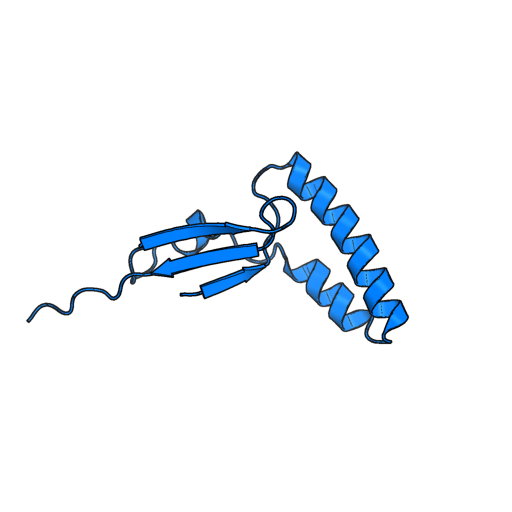HHHHHHHHHT-HHHHHHHHHHTTSSPPHHHHTTT-SS-EEEEEEESGGG-EEEEEEPPP----

pLDDT: mean 90.51, std 6.82, range [47.34, 96.56]

Radius of gyration: 15.86 Å; chains: 1; bounding box: 30×39×46 Å

=== Feature glossary ===
Reading guide. The protein is described through the following features:

Foldseek 3Di. A 3Di character summarizes, for each residue, the relative orientation of the Cα frame of its nearest spatial neighbor. Because it encodes fold topology rather than chemistry, 3Di alignments detect remote structural similarity that sequence alignment misses.

Contact-map, Ramachandran, and PAE plots. Plot images: a contact map (which residues are close in 3D, as an N×N binary image), a Ramachandran scatter (backbone torsion angles, revealing secondary-structure composition at a glance), and — for AlphaFold structures — a PAE heatmap (pairwise prediction confidence).

Radius of gyration, Cα contacts, bounding box. Radius of gyration (Rg) is the root-mean-square distance of Cα atoms from their centroid — a single number for overall size and compactness. A globular domain of N residues has Rg ≈ 2.2·N^0.38 Å; an extended or disordered chain has a much larger Rg. The Cα contact count is the number of residue pairs whose Cα atoms are within 8 Å and are more than four positions apart in sequence — a standard proxy for tertiary packing density. The bounding box is the smallest axis-aligned box enclosing all Cα atoms.

Secondary structure (8-state, DSSP). Eight-state secondary structure (DSSP): H is the canonical α-helix, G the tighter 3₁₀-helix, I the wider π-helix; E/B are β-structure, T and S are turns and bends, and '-' is everything else. DSSP derives these from the pattern of main-chain N–H···O=C hydrogen bonds, not from the sequenc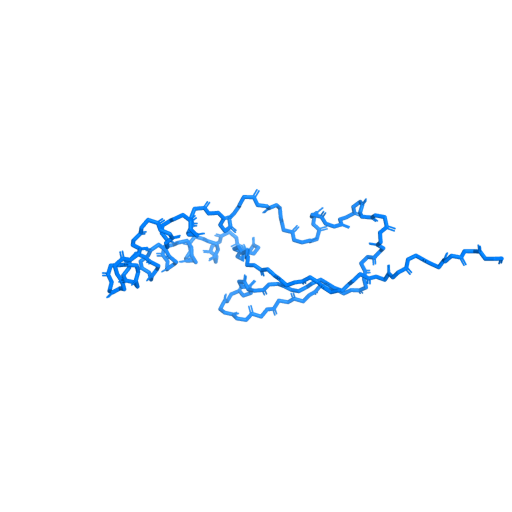e.

B-factor. B-factor (Debye–Waller factor) reflects atomic displacement in the crystal lattice. It is an experimental observable (units Å²), not a prediction; low values mean the atom is pinned down, high values mean it moves or is heterogeneous across the crystal.

pLDDT. pLDDT is the predicted lDDT-Cα score: AlphaFold's confidence that the local environment of each residue (all inter-atomic distances within 15 Å) is correctly placed. It is a per-residue number between 0 and 100, with higher meaning more reliable.

Nearest PDB structures. Nearest PDB neighbors are the top structural matches found by Foldseek when searching this structure against the entire Protein Data Bank. Each hit reports a TM-score (0 to 1; >0.5 almost always implies the same fold) and an E-value. These are *structural* homologs — they may share no detectable sequence similarity.

Solvent-accessible surface area. Accessible surface area quantifies burial. A residue with SASA near zero is packed into the hydrophobic core; one with SASA >100 Å² sits on the surface. Computed here via the Shrake–Rupley numerical algorithm with a 1.4 Å probe.

Rendered structure images. Structure images are PyMOL renders from six orthogonal camera directions. Cartoon representation draws helices as coils and strands as arrows; sticks shows the backbone as bonds; surface shows the solvent-excluded envelope. Rainbow coloring maps sequence position to hue (blue→red, N→C); chain coloring assigns a distinct color per polypeptide.

Backbone torsions (φ/ψ). φ (phi) and ψ (psi) are the two rotatable backbone dihedrals per residue: φ is the C(i-1)–N–Cα–C torsion, ψ is the N–Cα–C–N(i+1) torsion, both in degrees on (−180°, 180°]. α-helical residues cluster near (−60°, −45°); β-strand residues near (−120°, +130°). A Ramachandran plot is simply a scatter of (φ, ψ) for every residue.

Predicted aligned error. Predicted Aligned Error (PAE) is an AlphaFold confidence matrix: entry (i, j) is the expected error in the position of residue j, in ångströms, when the prediction is superimposed on the true structure at residue i. Low PAE within a block of residues means that block is internally rigid and well-predicted; high PAE between two blocks means their relative placement is uncertain even if each block individually is confident.

mmCIF coordinates. Structure coordinates are given as an mmCIF _atom_site loop: one row per atom with element, residue name, chain id, sequence number, and x/y/z position in Å. Only the four main-chain atoms per residue are included here; side chains are omitted to keep the record compact.

InterPro / GO / CATH / organism. Database cross-references. InterPro integrates a dozen domain/family signature databases into unified entries with residue-range hits. GO terms attach function/process/location labels with evidence codes. CATH codes position the fold in a four-level structural taxonomy. Organism is the NCBI-taxonomy species name.

Secondary structure (3-state, P-SEA). SS3 is a coarse helix/strand/coil call (letters a/b/c) made by the P-SEA algorithm from inter-Cα distances and dihedrals. It is less detailed than DSSP but needs only Cα positions.

Sequence. Sequence gives the chain of amino acids in standard one-letter code (A=alanine, C=cysteine, …, Y=tyrosine), read N→C. It is the only feature that is directly encoded by the gene; all structural features are derived from the folded form of this sequence.